Protein AF-A0A6I5CVT1-F1 (afdb_monomer_lite)

Structure (mmCIF, N/CA/C/O backbone):
data_AF-A0A6I5CVT1-F1
#
_entry.id   AF-A0A6I5CVT1-F1
#
loop_
_atom_site.group_PDB
_atom_site.id
_atom_site.type_symbol
_atom_site.label_atom_id
_atom_site.label_alt_id
_atom_site.label_comp_id
_atom_site.label_asym_id
_atom_site.label_entity_id
_atom_site.label_seq_id
_atom_site.pdbx_PDB_ins_code
_atom_site.Cartn_x
_atom_site.Cartn_y
_atom_site.Cartn_z
_atom_site.occupancy
_atom_site.B_iso_or_equiv
_atom_site.auth_seq_id
_atom_site.auth_comp_id
_atom_site.auth_asym_id
_atom_site.auth_atom_id
_atom_site.pdbx_PDB_model_num
ATOM 1 N N . MET A 1 1 ? -1.029 -16.726 -7.264 1.00 53.62 1 MET A N 1
ATOM 2 C CA . MET A 1 1 ? -1.376 -15.541 -8.077 1.00 53.62 1 MET A CA 1
ATOM 3 C C . MET A 1 1 ? -1.090 -14.309 -7.239 1.00 53.62 1 MET A C 1
ATOM 5 O O . MET A 1 1 ? -1.504 -14.294 -6.089 1.00 53.62 1 MET A O 1
ATOM 9 N N . ILE A 1 2 ? -0.342 -13.341 -7.770 1.00 61.16 2 ILE A N 1
ATOM 10 C CA . ILE A 1 2 ? -0.091 -12.050 -7.106 1.00 61.16 2 ILE A CA 1
ATOM 11 C C . ILE A 1 2 ? -1.306 -11.148 -7.367 1.00 61.16 2 ILE A C 1
ATOM 13 O O . ILE A 1 2 ? -1.802 -11.123 -8.492 1.00 61.16 2 ILE A O 1
ATOM 17 N N . ASN A 1 3 ? -1.796 -10.450 -6.341 1.00 82.69 3 ASN A N 1
ATOM 18 C CA . ASN A 1 3 ? -2.923 -9.517 -6.444 1.00 82.69 3 ASN A CA 1
ATOM 19 C C . ASN A 1 3 ? -2.596 -8.378 -7.440 1.00 82.69 3 ASN A C 1
ATOM 21 O O . ASN A 1 3 ? -1.461 -7.905 -7.486 1.00 82.69 3 ASN A O 1
ATOM 25 N N . ALA A 1 4 ? -3.577 -7.920 -8.226 1.00 80.31 4 ALA A N 1
ATOM 26 C CA . ALA A 1 4 ? -3.410 -6.865 -9.233 1.00 80.31 4 ALA A CA 1
ATOM 27 C C . ALA A 1 4 ? -2.782 -5.578 -8.661 1.00 80.31 4 ALA A C 1
ATOM 29 O O . ALA A 1 4 ? -1.954 -4.943 -9.313 1.00 80.31 4 ALA A O 1
ATOM 30 N N . ALA A 1 5 ? -3.104 -5.233 -7.410 1.00 77.06 5 ALA A N 1
ATOM 31 C CA . ALA A 1 5 ? -2.521 -4.079 -6.725 1.00 77.06 5 ALA A CA 1
ATOM 32 C C . ALA A 1 5 ? -1.009 -4.231 -6.463 1.00 77.06 5 ALA A C 1
ATOM 34 O O . ALA A 1 5 ? -0.251 -3.270 -6.588 1.00 77.06 5 ALA A O 1
ATOM 35 N N . GLU A 1 6 ? -0.552 -5.440 -6.137 1.00 79.06 6 GLU A N 1
ATOM 36 C CA . GLU A 1 6 ? 0.868 -5.715 -5.892 1.00 79.06 6 GLU A CA 1
ATOM 37 C C . GLU A 1 6 ? 1.667 -5.697 -7.197 1.00 79.06 6 GLU A C 1
ATOM 39 O O . GLU A 1 6 ? 2.786 -5.189 -7.231 1.00 79.06 6 GLU A O 1
ATOM 44 N N . GLN A 1 7 ? 1.076 -6.187 -8.293 1.00 85.62 7 GLN A N 1
ATOM 45 C CA . GLN A 1 7 ? 1.706 -6.116 -9.612 1.00 85.62 7 GLN A CA 1
ATOM 46 C C . GLN A 1 7 ? 1.913 -4.672 -10.068 1.00 85.62 7 GLN A C 1
ATOM 48 O O . GLN A 1 7 ? 2.997 -4.350 -10.546 1.00 85.62 7 GLN A O 1
ATOM 53 N N . ALA A 1 8 ? 0.924 -3.795 -9.872 1.00 86.69 8 ALA A N 1
ATOM 54 C CA . ALA A 1 8 ? 1.057 -2.378 -10.202 1.00 86.69 8 ALA A CA 1
ATOM 55 C C . ALA A 1 8 ? 2.182 -1.700 -9.397 1.00 86.69 8 ALA A C 1
ATOM 57 O O . ALA A 1 8 ? 2.959 -0.928 -9.953 1.00 86.69 8 ALA A O 1
ATOM 58 N N . MET A 1 9 ? 2.322 -2.043 -8.110 1.00 83.62 9 MET A N 1
ATOM 59 C CA . MET A 1 9 ? 3.404 -1.531 -7.259 1.00 83.62 9 MET A CA 1
ATOM 60 C C . MET A 1 9 ? 4.794 -2.020 -7.685 1.00 83.62 9 MET A C 1
ATOM 62 O O . MET A 1 9 ? 5.767 -1.279 -7.573 1.00 83.62 9 MET A O 1
ATOM 66 N N . TYR A 1 10 ? 4.919 -3.262 -8.156 1.00 87.88 10 TYR A N 1
ATOM 67 C CA . TYR A 1 10 ? 6.199 -3.772 -8.656 1.00 87.88 10 TYR A CA 1
ATOM 68 C C . TYR A 1 10 ? 6.528 -3.271 -10.061 1.00 87.88 10 TYR A C 1
ATOM 70 O O . TYR A 1 10 ? 7.703 -3.079 -10.364 1.00 87.88 10 TYR A O 1
ATOM 78 N N . ALA A 1 11 ? 5.515 -3.037 -10.896 1.00 87.38 11 ALA A N 1
ATOM 79 C CA . ALA A 1 11 ? 5.679 -2.492 -12.239 1.00 87.38 11 ALA A CA 1
ATOM 80 C C . ALA A 1 11 ? 6.183 -1.040 -12.232 1.00 87.38 11 ALA A C 1
ATOM 82 O O . ALA A 1 11 ? 6.830 -0.627 -13.187 1.00 87.38 11 ALA A O 1
ATOM 83 N N . SER A 1 12 ? 5.922 -0.282 -11.161 1.00 86.88 12 SER A N 1
ATOM 84 C CA . SER A 1 12 ? 6.440 1.079 -10.994 1.00 86.88 12 SER A CA 1
ATOM 85 C C . SER A 1 12 ? 7.852 1.151 -10.400 1.00 86.88 12 SER A C 1
ATOM 87 O O . SER A 1 12 ? 8.343 2.255 -10.203 1.00 86.88 12 SER A O 1
ATOM 89 N N . CYS A 1 13 ? 8.477 0.021 -10.046 1.00 90.19 13 CYS A N 1
ATOM 90 C CA . CYS A 1 13 ? 9.834 0.005 -9.492 1.00 90.19 13 CYS A CA 1
ATOM 91 C C . CYS A 1 13 ? 10.872 -0.007 -10.621 1.00 90.19 13 CYS A C 1
ATOM 93 O O . CYS A 1 13 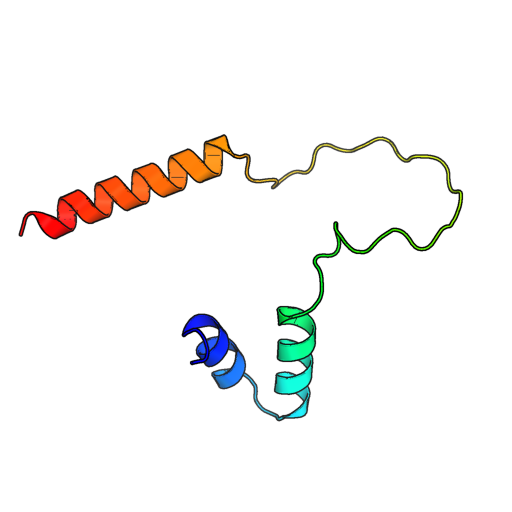? 10.790 -0.849 -11.518 1.00 90.19 13 CYS A O 1
ATOM 95 N N . GLU A 1 14 ? 11.874 0.866 -10.539 1.00 87.94 14 GLU A N 1
ATOM 96 C CA . GLU A 1 14 ? 12.916 0.996 -11.569 1.00 87.94 14 GLU A CA 1
ATOM 97 C C . GLU A 1 14 ? 13.990 -0.093 -11.451 1.00 87.94 14 GLU A C 1
ATOM 99 O O . GLU A 1 14 ? 14.570 -0.514 -12.453 1.00 87.94 14 GLU A O 1
ATOM 104 N N . ASP A 1 15 ? 14.233 -0.590 -10.234 1.00 91.12 15 ASP A N 1
ATOM 105 C CA . ASP A 1 15 ? 15.244 -1.610 -9.968 1.00 91.12 15 ASP A CA 1
ATOM 106 C C . ASP A 1 15 ? 14.777 -2.713 -8.993 1.00 91.12 15 ASP A C 1
ATOM 108 O O . ASP A 1 15 ? 13.756 -2.630 -8.295 1.00 91.12 15 ASP A O 1
ATOM 112 N N . ASP A 1 16 ? 15.554 -3.799 -8.938 1.00 89.88 16 ASP A N 1
ATOM 113 C CA . ASP A 1 16 ? 15.282 -4.933 -8.048 1.00 89.88 16 ASP A CA 1
ATOM 114 C C . ASP A 1 16 ? 15.456 -4.580 -6.562 1.00 89.88 16 ASP A C 1
ATOM 116 O O . ASP A 1 16 ? 14.874 -5.227 -5.684 1.00 89.88 16 ASP A O 1
ATOM 120 N N . THR A 1 17 ? 16.247 -3.553 -6.250 1.00 91.44 17 THR A N 1
ATOM 121 C CA . THR A 1 17 ? 16.478 -3.105 -4.872 1.00 91.44 17 THR A CA 1
ATOM 122 C C . THR A 1 17 ? 15.229 -2.425 -4.316 1.00 91.44 17 THR A C 1
ATOM 124 O O . THR A 1 17 ? 14.814 -2.685 -3.183 1.00 91.44 17 THR A O 1
ATOM 127 N N . GLU A 1 18 ? 14.596 -1.582 -5.118 1.00 89.25 18 GLU A N 1
ATOM 128 C CA . GLU A 1 18 ? 13.342 -0.905 -4.860 1.00 89.25 18 GLU A CA 1
ATOM 129 C C . GLU A 1 18 ? 12.209 -1.917 -4.747 1.00 89.25 18 GLU A C 1
ATOM 131 O O . GLU A 1 18 ? 11.478 -1.899 -3.753 1.00 89.25 18 GLU A O 1
ATOM 136 N N . ARG A 1 19 ? 12.153 -2.895 -5.658 1.00 90.94 19 ARG A N 1
ATOM 137 C CA . ARG A 1 19 ? 11.179 -3.990 -5.586 1.00 90.94 19 ARG A CA 1
ATOM 138 C C . ARG A 1 19 ? 11.262 -4.744 -4.261 1.00 90.94 19 ARG A C 1
ATOM 140 O O . ARG A 1 19 ? 10.243 -4.955 -3.602 1.00 90.94 19 ARG A O 1
ATOM 147 N N . ARG A 1 20 ? 12.477 -5.079 -3.809 1.00 90.44 20 ARG A N 1
ATOM 148 C CA . ARG A 1 20 ? 12.707 -5.722 -2.501 1.00 90.44 20 ARG A CA 1
ATOM 149 C C . ARG A 1 20 ? 12.278 -4.832 -1.334 1.00 90.44 20 ARG A C 1
ATOM 151 O O . ARG A 1 20 ? 11.708 -5.332 -0.365 1.00 90.44 20 ARG A O 1
ATOM 158 N N . ARG A 1 21 ? 12.507 -3.515 -1.407 1.00 89.50 21 ARG A N 1
ATOM 159 C CA . ARG A 1 21 ? 12.047 -2.561 -0.379 1.00 89.50 21 ARG A CA 1
ATOM 160 C C . ARG A 1 21 ? 10.525 -2.468 -0.329 1.00 89.50 21 ARG A C 1
ATOM 162 O O . ARG A 1 21 ? 9.964 -2.447 0.766 1.00 89.50 21 ARG A O 1
ATOM 169 N N . VAL A 1 22 ? 9.861 -2.399 -1.480 1.00 90.75 22 VAL A N 1
ATOM 170 C CA . VAL A 1 22 ? 8.395 -2.363 -1.579 1.00 90.75 22 VAL A CA 1
ATOM 171 C C . VAL A 1 22 ? 7.805 -3.662 -1.045 1.00 90.75 22 VAL A C 1
ATOM 173 O O . VAL A 1 22 ? 6.924 -3.617 -0.192 1.00 90.75 22 VAL A O 1
ATOM 176 N N . GLN A 1 23 ? 8.364 -4.810 -1.429 1.00 91.44 23 GLN A N 1
ATOM 177 C CA . GLN A 1 23 ? 7.969 -6.113 -0.898 1.00 91.44 23 GLN A CA 1
ATOM 178 C C . GLN A 1 23 ? 8.128 -6.177 0.628 1.00 91.44 23 GLN A C 1
ATOM 180 O O . GLN A 1 23 ? 7.188 -6.541 1.333 1.00 91.44 23 GLN A O 1
ATOM 185 N N . ALA A 1 24 ? 9.276 -5.750 1.160 1.00 90.44 24 ALA A N 1
ATOM 186 C CA . ALA A 1 24 ? 9.509 -5.726 2.601 1.00 90.44 24 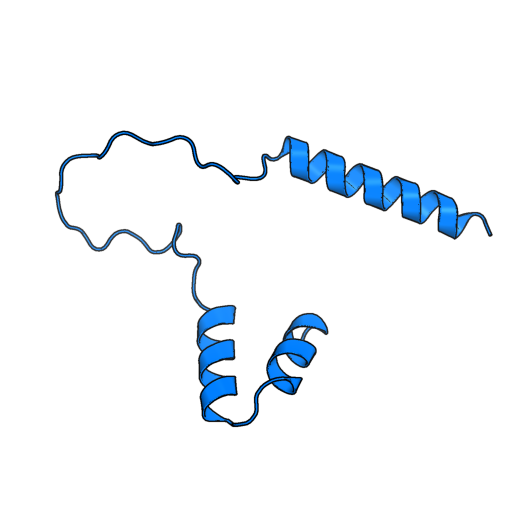ALA A CA 1
ATOM 187 C C . ALA A 1 24 ? 8.513 -4.822 3.344 1.00 90.44 24 ALA A C 1
ATOM 189 O O . ALA A 1 24 ? 8.115 -5.145 4.458 1.00 90.44 24 ALA A O 1
ATOM 190 N N . LYS A 1 25 ? 8.097 -3.696 2.749 1.00 88.50 25 LYS A N 1
ATOM 191 C CA . LYS A 1 25 ? 7.082 -2.803 3.331 1.00 88.50 25 LYS A CA 1
ATOM 192 C C . LYS A 1 25 ? 5.683 -3.409 3.278 1.00 88.50 25 LYS A C 1
ATOM 194 O O . LYS A 1 25 ? 4.964 -3.310 4.267 1.00 88.50 25 LYS A O 1
ATOM 199 N N . LEU A 1 26 ? 5.317 -4.011 2.150 1.00 88.94 26 LEU A N 1
ATOM 200 C CA . LEU A 1 26 ? 3.989 -4.560 1.893 1.00 88.94 26 LEU A CA 1
ATOM 201 C C . LEU A 1 26 ? 3.660 -5.726 2.832 1.00 88.94 26 LEU A C 1
ATOM 203 O O . LEU A 1 26 ? 2.564 -5.794 3.376 1.00 88.94 26 LEU A O 1
ATOM 207 N N . TYR A 1 27 ? 4.642 -6.592 3.081 1.00 90.12 27 TYR A N 1
ATOM 208 C CA . TYR A 1 27 ? 4.493 -7.745 3.970 1.00 90.12 27 TYR A CA 1
ATOM 209 C C . TYR A 1 27 ? 4.943 -7.466 5.411 1.00 90.12 27 TYR A C 1
ATOM 211 O O . TYR A 1 27 ? 4.936 -8.365 6.255 1.00 90.12 27 TYR A O 1
ATOM 219 N N . ALA A 1 28 ? 5.342 -6.231 5.731 1.00 88.75 28 ALA A N 1
ATOM 220 C CA . ALA A 1 28 ? 5.695 -5.891 7.099 1.00 88.75 28 ALA A CA 1
ATOM 221 C C . ALA A 1 28 ? 4.444 -5.836 7.989 1.00 88.75 28 ALA A C 1
ATOM 223 O O . ALA A 1 28 ? 3.430 -5.254 7.599 1.00 88.75 28 ALA A O 1
ATOM 224 N N . PRO A 1 29 ? 4.532 -6.314 9.244 1.00 85.75 29 PRO A N 1
ATOM 225 C CA . PRO A 1 29 ? 3.445 -6.144 10.195 1.00 85.75 29 PRO A CA 1
ATOM 226 C C . PRO A 1 29 ? 3.152 -4.645 10.414 1.00 85.75 29 PRO A C 1
ATOM 228 O O . PRO A 1 29 ? 4.105 -3.849 10.557 1.00 85.75 29 PRO A O 1
ATOM 231 N N . PRO A 1 30 ? 1.862 -4.250 10.479 1.00 80.88 30 PRO A N 1
ATOM 232 C CA . PRO A 1 30 ? 1.461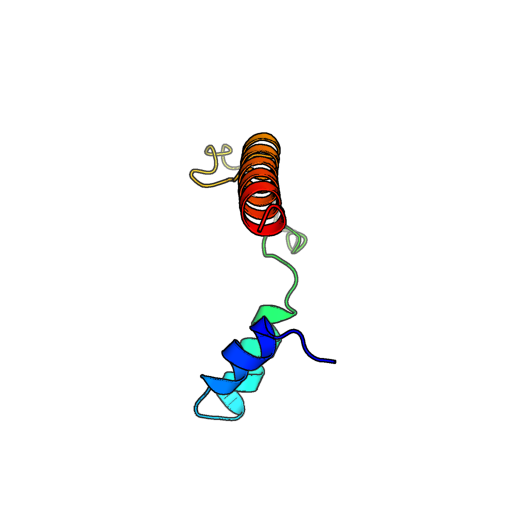 -2.868 10.712 1.00 80.88 30 PRO A CA 1
ATOM 233 C C . PRO A 1 30 ? 2.092 -2.305 11.986 1.00 80.88 30 PRO A C 1
ATOM 235 O O . PRO A 1 30 ? 2.264 -3.004 12.985 1.00 80.88 30 PRO A O 1
ATOM 238 N N . LYS A 1 31 ? 2.443 -1.014 11.971 1.00 74.06 31 LYS A N 1
ATOM 239 C CA . LYS A 1 31 ? 3.163 -0.364 13.084 1.00 74.06 31 LYS A CA 1
ATOM 240 C C . LYS A 1 31 ? 2.432 -0.485 14.427 1.00 74.06 31 LYS A C 1
ATOM 242 O O . LYS A 1 31 ? 3.087 -0.524 15.457 1.00 74.06 31 LYS A O 1
ATOM 247 N N . THR A 1 32 ? 1.106 -0.582 14.400 1.00 69.94 32 THR A N 1
ATOM 248 C CA . THR A 1 32 ? 0.235 -0.743 15.573 1.00 69.94 32 THR A CA 1
ATOM 249 C C . THR A 1 32 ? 0.300 -2.139 16.196 1.00 69.94 32 THR A C 1
ATOM 251 O O . THR A 1 32 ? 0.083 -2.272 17.395 1.00 69.94 32 THR A O 1
ATOM 254 N N . VAL A 1 33 ? 0.631 -3.169 15.410 1.00 69.12 33 VAL A N 1
ATOM 255 C CA . VAL A 1 33 ? 0.782 -4.565 15.871 1.00 69.12 33 VAL A CA 1
ATOM 256 C C . VAL A 1 33 ? 2.234 -4.929 16.161 1.00 69.12 33 VAL A C 1
ATOM 258 O O . VAL A 1 33 ? 2.509 -5.992 16.720 1.00 69.12 33 VAL A O 1
ATOM 261 N N . ARG A 1 34 ? 3.187 -4.052 15.821 1.00 70.69 34 ARG A N 1
ATOM 262 C CA . ARG A 1 34 ? 4.576 -4.193 16.261 1.00 70.69 34 ARG A CA 1
ATOM 263 C C . ARG A 1 34 ? 4.593 -4.048 17.777 1.00 70.69 34 ARG A C 1
ATOM 265 O O . ARG A 1 34 ? 4.579 -2.937 18.299 1.00 70.69 34 ARG A O 1
ATOM 272 N N . ARG A 1 35 ? 4.578 -5.191 18.471 1.00 64.12 35 ARG A N 1
ATOM 273 C CA . ARG A 1 35 ? 4.634 -5.281 19.932 1.00 64.12 35 ARG A CA 1
ATOM 274 C C . ARG A 1 35 ? 5.688 -4.292 20.441 1.00 64.12 35 ARG A C 1
ATOM 276 O O . ARG A 1 35 ? 6.819 -4.344 19.948 1.00 64.12 35 ARG A O 1
ATOM 283 N N . PRO A 1 36 ? 5.351 -3.396 21.384 1.00 60.44 36 PRO A N 1
ATOM 284 C CA . PRO A 1 36 ? 6.318 -2.439 21.885 1.00 60.44 36 PRO A CA 1
ATOM 285 C C . PRO A 1 36 ? 7.498 -3.224 22.458 1.00 60.44 36 PRO A C 1
ATOM 287 O O . PRO A 1 36 ? 7.339 -4.052 23.362 1.00 60.44 36 PRO A O 1
ATOM 290 N N . ARG A 1 37 ? 8.688 -3.010 21.882 1.00 60.69 37 ARG A N 1
ATOM 291 C CA . ARG A 1 37 ? 9.943 -3.435 22.502 1.00 60.69 37 ARG A CA 1
ATOM 292 C C . ARG A 1 37 ? 9.957 -2.745 23.860 1.00 60.69 37 ARG A C 1
ATOM 294 O O . ARG A 1 37 ? 9.975 -1.522 23.916 1.00 60.69 37 ARG A O 1
ATOM 301 N N . ARG A 1 38 ? 9.815 -3.543 24.917 1.00 64.44 38 ARG A N 1
ATOM 302 C CA . ARG A 1 38 ? 9.729 -3.121 26.317 1.00 64.44 38 ARG A CA 1
ATOM 303 C C . ARG A 1 38 ? 10.662 -1.934 26.584 1.00 64.44 38 ARG A C 1
ATOM 305 O O . ARG A 1 38 ? 11.875 -2.100 26.553 1.00 64.44 38 ARG A O 1
ATOM 312 N N . ALA A 1 39 ? 10.089 -0.773 26.865 1.00 50.34 39 ALA A N 1
ATOM 313 C CA . ALA A 1 39 ? 10.779 0.336 27.504 1.00 50.34 39 ALA A CA 1
ATOM 314 C C . ALA A 1 39 ? 9.731 1.079 28.336 1.00 50.34 39 ALA A C 1
ATOM 316 O O . ALA A 1 39 ? 8.789 1.647 27.787 1.00 50.34 39 ALA A O 1
ATOM 317 N N . GLY A 1 40 ? 9.842 0.968 29.659 1.00 48.72 40 GLY A N 1
ATOM 318 C CA . GLY A 1 40 ? 8.950 1.594 30.630 1.00 48.72 40 GLY A CA 1
ATOM 319 C C . GLY A 1 40 ? 9.071 3.115 30.617 1.00 48.72 40 GLY A C 1
ATOM 320 O O . GLY A 1 40 ? 9.765 3.685 31.449 1.00 48.72 40 GLY A O 1
ATOM 321 N N . GLY A 1 41 ? 8.406 3.761 29.663 1.00 57.81 41 GLY A N 1
ATOM 322 C CA . GLY A 1 41 ? 8.193 5.206 29.637 1.00 57.81 41 GLY A CA 1
ATOM 323 C C . GLY A 1 41 ? 6.746 5.554 30.011 1.00 57.81 41 GLY A C 1
ATOM 324 O O . GLY A 1 41 ? 5.846 4.757 29.730 1.00 57.81 41 GLY A O 1
ATOM 325 N N . PRO A 1 42 ? 6.503 6.719 30.640 1.00 49.97 42 PRO A N 1
ATOM 326 C CA . PRO A 1 42 ? 5.170 7.129 31.072 1.00 49.97 42 PRO A CA 1
ATOM 327 C C . PRO A 1 42 ? 4.202 7.214 29.884 1.00 49.97 42 PRO A C 1
ATOM 329 O O . PRO A 1 42 ? 4.537 7.750 28.825 1.00 49.97 42 PRO A O 1
ATOM 332 N N . GLN A 1 43 ? 2.999 6.664 30.078 1.00 53.22 43 GLN A N 1
ATOM 333 C CA . GLN A 1 43 ? 1.879 6.718 29.138 1.00 53.22 43 GLN A CA 1
ATOM 334 C C . GLN A 1 43 ? 1.632 8.166 28.704 1.00 53.22 43 GLN A C 1
ATOM 336 O O . GLN A 1 43 ? 1.187 8.998 29.492 1.00 53.22 43 GLN A O 1
ATOM 341 N N . GLN A 1 44 ? 1.916 8.473 27.437 1.00 59.81 44 GLN A N 1
ATOM 342 C CA . GLN A 1 44 ? 1.486 9.736 26.852 1.00 59.81 44 GLN A CA 1
ATOM 343 C C . GLN A 1 44 ? -0.043 9.738 26.700 1.00 59.81 44 GLN A C 1
ATOM 345 O O . GLN A 1 44 ? -0.615 8.713 26.315 1.00 59.81 44 GLN A O 1
ATOM 350 N N . PRO A 1 45 ? -0.713 10.876 26.957 1.00 58.88 45 PRO A N 1
ATOM 351 C CA . PRO A 1 45 ? -2.150 10.998 26.774 1.00 58.88 45 PRO A CA 1
ATOM 352 C C . PRO A 1 45 ? -2.522 10.752 25.308 1.00 58.88 45 PRO A C 1
ATOM 354 O O . PRO A 1 45 ? -1.966 11.348 24.380 1.00 58.88 45 PRO A O 1
ATOM 357 N N . GLN A 1 46 ? -3.466 9.834 25.123 1.00 56.28 46 GLN A N 1
ATOM 358 C CA . GLN A 1 46 ? -3.967 9.357 23.844 1.00 56.28 46 GLN A CA 1
ATOM 359 C C . GLN A 1 46 ? -4.652 10.511 23.101 1.00 56.28 46 GLN A C 1
ATOM 361 O O . GLN A 1 46 ? -5.805 10.848 23.355 1.00 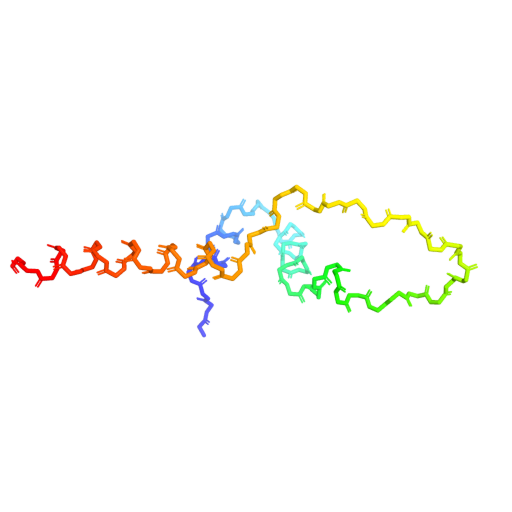56.28 46 GLN A O 1
ATOM 366 N N . ARG A 1 47 ? -3.923 11.161 22.188 1.00 64.62 47 ARG A N 1
ATOM 367 C CA . ARG A 1 47 ? -4.520 12.136 21.268 1.00 64.62 47 ARG A CA 1
ATOM 368 C C . ARG A 1 47 ? -5.512 11.394 20.359 1.00 64.62 47 ARG A C 1
ATOM 370 O O . ARG A 1 47 ? -5.156 10.322 19.860 1.00 64.62 47 ARG A O 1
ATOM 377 N N . PRO A 1 48 ? -6.720 11.929 20.110 1.00 59.44 48 PRO A N 1
ATOM 378 C CA . PRO A 1 48 ? -7.649 11.317 19.169 1.00 59.44 48 PRO A CA 1
ATOM 379 C C . PRO A 1 48 ? -6.984 11.233 17.790 1.00 59.44 48 PRO A C 1
ATOM 381 O O . PRO A 1 48 ? -6.479 12.232 17.270 1.00 59.44 48 PRO A O 1
ATOM 384 N N . GLN A 1 49 ? -6.930 10.026 17.223 1.00 63.22 49 GLN A N 1
ATOM 385 C CA . GLN A 1 49 ? -6.357 9.779 15.900 1.00 63.22 49 GLN A CA 1
ATOM 386 C C . GLN A 1 49 ? -7.220 10.471 14.844 1.00 63.22 49 GLN A C 1
ATOM 388 O O . GLN A 1 49 ? -8.227 9.932 14.388 1.00 63.22 49 GLN A O 1
A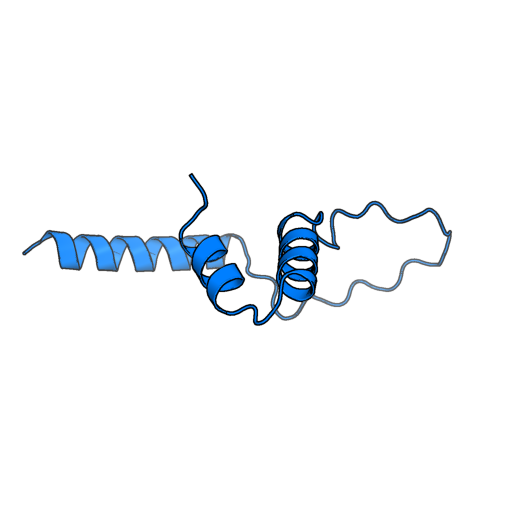TOM 393 N N . ARG A 1 50 ? -6.825 11.685 14.446 1.00 57.25 50 ARG A N 1
ATOM 394 C CA . ARG A 1 50 ? -7.349 12.327 13.237 1.00 57.25 50 ARG A CA 1
ATOM 395 C C . ARG A 1 50 ? -7.034 11.411 12.050 1.00 57.25 50 ARG A C 1
ATOM 397 O O . ARG A 1 50 ? -5.864 11.186 11.757 1.00 57.25 50 ARG A O 1
ATOM 404 N N . GLY A 1 51 ? -8.075 10.874 11.412 1.00 63.72 51 GLY A N 1
ATOM 405 C CA . GLY A 1 51 ? -7.962 9.983 10.252 1.00 63.72 51 GLY A CA 1
ATOM 406 C C . GLY A 1 51 ? -8.181 8.492 10.530 1.00 63.72 51 GLY A C 1
ATOM 407 O O . GLY A 1 51 ? -7.995 7.689 9.621 1.00 63.72 51 GLY A O 1
ATOM 408 N N . ALA A 1 52 ? -8.576 8.093 11.744 1.00 69.56 52 ALA A N 1
ATOM 409 C CA . ALA A 1 52 ? -9.024 6.722 11.980 1.00 69.56 52 ALA A CA 1
ATOM 410 C C . ALA A 1 52 ? -10.425 6.526 11.378 1.00 69.56 52 ALA A C 1
ATOM 412 O O . ALA A 1 52 ? -11.401 7.069 11.891 1.00 69.56 52 ALA A O 1
ATOM 413 N N . MET A 1 53 ? -10.511 5.766 10.284 1.00 75.06 53 MET A N 1
ATOM 414 C CA . MET A 1 53 ? -11.785 5.345 9.701 1.00 75.06 53 MET A CA 1
ATOM 415 C C . MET A 1 53 ? -12.503 4.448 10.709 1.00 75.06 53 MET A C 1
ATOM 417 O O . MET A 1 53 ? -11.968 3.419 11.129 1.00 75.06 53 MET A O 1
ATOM 421 N N . THR A 1 54 ? -13.687 4.860 11.152 1.00 84.06 54 THR A N 1
ATOM 422 C CA . THR A 1 54 ? -14.471 4.060 12.093 1.00 84.06 54 THR A CA 1
ATOM 423 C C . THR A 1 54 ? -15.109 2.876 11.366 1.00 84.06 54 THR A C 1
ATOM 425 O O . THR A 1 54 ? -15.297 2.900 10.149 1.00 84.06 54 THR A O 1
ATOM 428 N N . MET A 1 55 ? -15.501 1.832 12.104 1.00 81.62 55 MET A N 1
ATOM 429 C CA . MET A 1 55 ? -16.248 0.707 11.515 1.00 81.62 55 MET A CA 1
ATOM 430 C C . MET A 1 55 ? -17.540 1.166 10.827 1.00 81.62 55 MET A C 1
ATOM 432 O O . MET A 1 55 ? -17.956 0.579 9.833 1.00 81.62 55 MET A O 1
ATOM 436 N N . LYS A 1 56 ? -18.150 2.248 11.322 1.00 83.00 56 LYS A N 1
ATOM 437 C CA . LYS A 1 56 ? -19.322 2.869 10.706 1.00 83.00 56 LYS A CA 1
ATOM 438 C C . LYS A 1 56 ? -18.983 3.510 9.357 1.00 83.00 56 LYS A C 1
ATOM 440 O O . LYS A 1 56 ? -19.748 3.357 8.412 1.00 83.00 56 LYS A O 1
ATOM 445 N N . ASP A 1 57 ? -17.831 4.167 9.247 1.00 81.56 57 ASP A N 1
ATOM 446 C CA . ASP A 1 57 ? -17.370 4.757 7.983 1.00 81.56 57 ASP A CA 1
ATOM 447 C C . ASP A 1 57 ? -17.058 3.668 6.948 1.00 81.56 57 ASP A C 1
ATOM 449 O O . ASP A 1 57 ? -17.397 3.808 5.775 1.00 81.56 57 ASP A O 1
ATOM 453 N N . ALA A 1 58 ? -16.484 2.543 7.387 1.00 83.56 58 ALA A N 1
ATOM 454 C CA . ALA A 1 58 ? -16.269 1.381 6.529 1.00 83.56 58 ALA A CA 1
ATOM 455 C C . ALA A 1 58 ? -17.598 0.776 6.033 1.00 83.56 58 ALA A C 1
ATOM 457 O O . ALA A 1 58 ? -17.731 0.467 4.850 1.00 83.56 58 ALA A O 1
ATOM 458 N N . GLN A 1 59 ? -18.606 0.655 6.906 1.00 87.25 59 GLN A N 1
ATOM 459 C CA . GLN A 1 59 ? -19.949 0.203 6.518 1.00 87.25 59 GLN A CA 1
ATOM 460 C C . GLN A 1 59 ? -20.615 1.161 5.523 1.00 87.25 59 GLN A C 1
ATOM 462 O O . GLN A 1 59 ? -21.221 0.706 4.555 1.00 87.25 59 GLN A O 1
ATOM 467 N N . ALA A 1 60 ? -20.474 2.474 5.723 1.00 87.69 60 ALA A N 1
ATOM 468 C CA . ALA A 1 60 ? -21.005 3.476 4.803 1.00 87.69 60 ALA A CA 1
ATOM 469 C C . ALA A 1 60 ? -20.352 3.381 3.415 1.00 87.69 60 ALA A C 1
ATOM 471 O O . ALA A 1 60 ? -21.050 3.445 2.405 1.00 87.69 60 ALA A O 1
ATOM 472 N N . LEU A 1 61 ? -19.034 3.161 3.362 1.00 89.69 61 LEU A N 1
ATOM 473 C CA . LEU A 1 61 ? -18.315 2.961 2.105 1.00 89.69 61 LEU A CA 1
ATOM 474 C C . LEU A 1 61 ? -18.796 1.695 1.376 1.00 89.69 61 LEU A C 1
ATOM 476 O O . LEU A 1 61 ? -19.078 1.741 0.181 1.00 89.69 61 LEU A O 1
ATOM 480 N N . MET A 1 62 ? -18.942 0.579 2.096 1.00 88.44 62 MET A N 1
ATOM 481 C CA . MET A 1 62 ? -19.444 -0.676 1.523 1.00 88.44 62 MET A CA 1
ATOM 482 C C . MET A 1 62 ? -20.879 -0.535 1.001 1.00 88.44 62 MET A C 1
ATOM 484 O O . MET A 1 62 ? -21.192 -1.043 -0.072 1.00 88.44 62 MET A O 1
ATOM 488 N N . ALA A 1 63 ? -21.739 0.195 1.716 1.00 88.75 63 ALA A N 1
ATOM 489 C CA . ALA A 1 63 ? -23.104 0.468 1.273 1.00 88.75 63 ALA A CA 1
ATOM 490 C C . ALA A 1 63 ? -23.142 1.318 -0.011 1.00 88.75 63 ALA A C 1
ATOM 492 O O . ALA A 1 63 ? -23.935 1.037 -0.907 1.00 88.75 63 ALA A O 1
ATOM 493 N N . GLN A 1 64 ? -22.263 2.319 -0.135 1.00 87.25 64 GLN A N 1
ATOM 494 C CA . GLN A 1 64 ? -22.135 3.114 -1.364 1.00 87.25 64 GLN A CA 1
ATOM 495 C C . GLN A 1 64 ? -21.643 2.280 -2.549 1.00 87.25 64 GLN A C 1
ATOM 497 O O . GLN A 1 64 ? -22.093 2.496 -3.673 1.00 87.25 64 GLN A O 1
ATOM 502 N N . LEU A 1 65 ? -20.738 1.331 -2.303 1.00 88.44 65 LEU A N 1
ATOM 503 C CA . LEU A 1 65 ? -20.244 0.424 -3.334 1.00 88.44 65 LEU A CA 1
ATOM 504 C C . LEU A 1 65 ? -21.352 -0.528 -3.810 1.00 88.44 65 LEU A C 1
ATOM 506 O O . LEU A 1 65 ? -21.557 -0.675 -5.009 1.00 88.44 65 LEU A O 1
ATOM 510 N N . ALA A 1 66 ? -22.114 -1.111 -2.879 1.00 85.94 66 ALA A N 1
ATOM 511 C CA . ALA A 1 66 ? -23.238 -1.993 -3.197 1.00 85.94 66 ALA A CA 1
ATOM 512 C C . ALA A 1 66 ? -24.358 -1.268 -3.964 1.00 85.94 66 ALA A C 1
ATOM 514 O O . ALA A 1 66 ? -24.965 -1.840 -4.865 1.00 85.94 66 ALA A O 1
ATOM 515 N N . ALA A 1 67 ? -24.619 0.002 -3.640 1.00 84.31 67 ALA A N 1
ATOM 516 C CA . ALA A 1 67 ? -25.580 0.816 -4.378 1.00 84.31 67 ALA A CA 1
ATOM 517 C C . ALA A 1 67 ? -25.126 1.080 -5.826 1.00 84.31 67 ALA A C 1
ATOM 519 O O . ALA A 1 67 ? -25.944 0.998 -6.739 1.00 84.31 67 ALA A O 1
ATOM 520 N N . GLN A 1 68 ? -23.834 1.353 -6.043 1.00 83.62 68 GLN A N 1
ATOM 521 C CA . GLN A 1 68 ? -23.271 1.509 -7.390 1.00 83.62 68 GLN A CA 1
ATOM 522 C C . GLN A 1 68 ? -23.323 0.202 -8.186 1.00 83.62 68 GLN A C 1
ATOM 524 O O . GLN A 1 68 ? -23.685 0.217 -9.358 1.00 83.62 68 GLN A O 1
ATOM 529 N N . ASP A 1 69 ? -23.018 -0.928 -7.546 1.00 82.88 69 ASP A N 1
ATOM 530 C CA . ASP A 1 69 ? -23.088 -2.248 -8.178 1.00 82.88 69 ASP A CA 1
ATOM 531 C C . ASP A 1 69 ? -24.521 -2.590 -8.619 1.00 82.88 69 ASP A C 1
ATOM 533 O O . ASP A 1 69 ? -24.748 -2.985 -9.759 1.00 82.88 69 ASP A O 1
ATOM 537 N N . ALA A 1 70 ? -25.520 -2.313 -7.774 1.00 76.75 70 ALA A N 1
ATOM 538 C CA . ALA A 1 70 ? -26.928 -2.501 -8.124 1.00 76.75 70 ALA A CA 1
ATOM 539 C C . ALA A 1 70 ? -27.390 -1.601 -9.288 1.00 76.75 70 ALA A C 1
ATOM 541 O O . ALA A 1 70 ? -28.226 -2.015 -10.089 1.00 76.75 70 ALA A O 1
ATOM 542 N N . GLN A 1 71 ? -26.850 -0.383 -9.401 1.00 77.62 71 GLN A N 1
ATOM 543 C CA . GLN A 1 71 ? -27.138 0.517 -10.524 1.00 77.62 71 GLN A CA 1
ATOM 544 C C . GLN A 1 71 ? -26.504 0.038 -11.835 1.00 77.62 71 GLN A C 1
ATOM 546 O O . GLN A 1 71 ? -27.097 0.218 -12.896 1.00 77.62 71 GLN A O 1
ATOM 551 N N . LEU A 1 72 ? -25.322 -0.577 -11.771 1.00 78.19 72 LEU A N 1
ATOM 552 C CA . LEU A 1 72 ? -24.612 -1.102 -12.939 1.00 78.19 72 LEU A CA 1
ATOM 553 C C . LEU A 1 72 ? -25.132 -2.481 -13.376 1.00 78.19 72 LEU A C 1
ATOM 555 O O . LEU A 1 72 ? -25.080 -2.800 -14.559 1.00 78.19 72 LEU A O 1
ATOM 559 N N . GLY A 1 73 ? -25.662 -3.279 -12.447 1.00 62.41 73 GLY A N 1
ATOM 560 C CA . GLY A 1 73 ? -26.236 -4.602 -12.710 1.00 62.41 73 GLY A CA 1
ATOM 561 C C . GLY A 1 73 ? -27.675 -4.604 -13.243 1.00 62.41 73 GLY A C 1
ATOM 562 O O . GLY A 1 73 ? -28.205 -5.676 -13.520 1.00 62.41 73 GLY A O 1
ATOM 563 N N . MET A 1 74 ? -28.318 -3.439 -13.383 1.00 56.81 74 MET A N 1
ATOM 564 C CA . MET A 1 74 ? -29.663 -3.290 -13.968 1.00 56.81 74 MET A CA 1
ATOM 565 C C . MET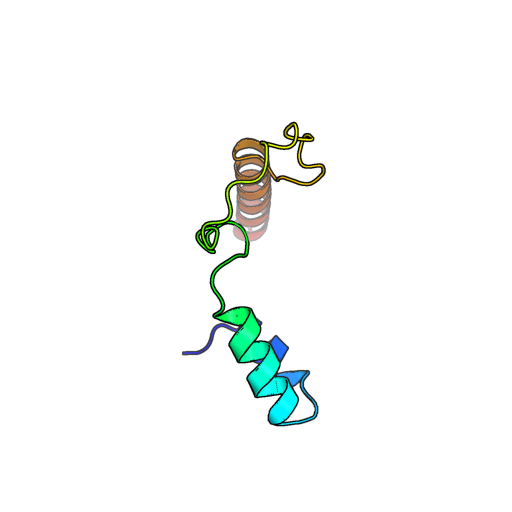 A 1 74 ? -29.662 -2.851 -15.450 1.00 56.81 74 MET A C 1
ATOM 567 O O . MET A 1 74 ? -30.674 -2.342 -15.934 1.00 56.81 74 MET A O 1
ATOM 571 N N . GLY A 1 75 ? -28.549 -3.046 -16.168 1.00 46.25 75 GLY A N 1
ATOM 572 C CA . GLY A 1 75 ? -28.435 -2.833 -17.621 1.00 46.25 75 GLY A CA 1
ATOM 573 C C . GLY A 1 75 ? -28.655 -4.099 -18.435 1.00 46.25 75 GLY A C 1
ATOM 574 O O . GLY A 1 75 ? -27.977 -5.104 -18.129 1.00 46.25 75 GLY A O 1
#

pLDDT: mean 76.61, std 13.44, range [46.25, 91.44]

Radius of gyration: 19.54 Å; chains: 1; bounding box: 46×28×49 Å

Secondary structure (DSSP, 8-state):
---HHHHHHHHT-SSHHHHHHHHHHHTSPPTTTS---------------TT---HHHHHHHHHHHHHHHHHHTT-

Sequence (75 aa):
MINAAEQAMYASCEDDTERRRVQAKLYAPPKTVRRPRRAGGPQQPQRPQRGAMTMKDAQALMAQLAAQDAQLGMG

Foldseek 3Di:
DDDPVLVVCLVPDPDPVSNVVVVCVVPDDDPVPPPPPDDDDDDDPDDPPPPPQDPVNVVVVVVVVVVVVVVVVVD